Protein AF-Q6LCK2-F1 (afdb_monomer_lite)

pLDDT: mean 89.53, std 5.26, range [64.44, 96.81]

Organism: Mus musculus (NCBI:txid10090)

Radius of gyration: 21.23 Å; chains: 1; bounding box: 47×18×51 Å

Sequence (73 aa):
MVDFAMDVYKNLYSDDIPHALREKRTTVVAQLKQLQAETEPIVKMFEDPETTRQMQSTRDGRMLFDYLADKHG

Structure (mmCIF, N/CA/C/O backbone):
data_AF-Q6LCK2-F1
#
_entry.id   AF-Q6LCK2-F1
#
loop_
_atom_site.group_PDB
_atom_site.id
_atom_site.type_symbol
_atom_site.label_atom_id
_atom_site.label_alt_id
_atom_site.label_comp_id
_atom_site.label_asym_id
_atom_site.label_entity_id
_atom_site.label_seq_id
_atom_site.pdbx_PDB_ins_code
_atom_site.Cartn_x
_atom_site.Cartn_y
_atom_site.Cartn_z
_atom_site.occupancy
_atom_site.B_iso_or_equiv
_atom_site.auth_seq_id
_atom_site.auth_comp_id
_atom_site.auth_asym_id
_atom_site.auth_atom_id
_atom_site.pdbx_PDB_model_num
ATOM 1 N N . MET A 1 1 ? 13.319 -0.385 -5.808 1.00 81.25 1 MET A N 1
ATOM 2 C CA . MET A 1 1 ? 12.162 0.319 -6.412 1.00 81.25 1 MET A CA 1
ATOM 3 C C . MET A 1 1 ? 12.368 0.370 -7.921 1.00 81.25 1 MET A C 1
ATOM 5 O O . MET A 1 1 ? 13.519 0.427 -8.334 1.00 81.25 1 MET A O 1
ATOM 9 N N . VAL A 1 2 ? 11.313 0.296 -8.743 1.00 88.81 2 VAL A N 1
ATOM 10 C CA . VAL A 1 2 ? 11.465 0.359 -10.215 1.00 88.81 2 VAL A CA 1
ATOM 11 C C . VAL A 1 2 ? 12.099 1.687 -10.645 1.00 88.81 2 VAL A C 1
ATOM 13 O O . VAL A 1 2 ? 12.949 1.673 -11.527 1.00 88.81 2 VAL A O 1
ATOM 16 N N . ASP A 1 3 ? 11.792 2.787 -9.950 1.00 92.25 3 ASP A N 1
ATOM 17 C CA . ASP A 1 3 ? 12.427 4.092 -10.176 1.00 92.25 3 ASP A CA 1
ATOM 18 C C . ASP A 1 3 ? 13.947 4.034 -9.951 1.00 92.25 3 ASP A C 1
ATOM 20 O O . ASP A 1 3 ? 14.707 4.454 -10.809 1.00 92.25 3 ASP A O 1
ATOM 24 N N . PHE A 1 4 ? 14.409 3.363 -8.890 1.00 93.25 4 PHE A N 1
ATOM 25 C CA . PHE A 1 4 ? 15.845 3.158 -8.658 1.00 93.25 4 PHE A CA 1
ATOM 26 C C . PHE A 1 4 ? 16.527 2.383 -9.799 1.00 93.25 4 PHE A C 1
ATOM 28 O O . PHE A 1 4 ? 17.626 2.730 -10.217 1.00 93.25 4 PHE A O 1
ATOM 35 N N . ALA A 1 5 ? 15.878 1.347 -10.340 1.00 90.88 5 ALA A N 1
ATOM 36 C CA . ALA A 1 5 ? 16.417 0.615 -11.489 1.00 90.88 5 ALA A CA 1
ATOM 37 C C . ALA A 1 5 ? 16.459 1.486 -12.759 1.00 90.88 5 ALA A C 1
ATOM 39 O O . ALA A 1 5 ? 17.394 1.381 -13.548 1.00 90.88 5 ALA A O 1
ATOM 40 N N . MET A 1 6 ? 15.465 2.359 -12.940 1.00 91.56 6 MET A N 1
ATOM 41 C CA . MET A 1 6 ? 15.416 3.341 -14.026 1.00 91.56 6 MET A CA 1
ATOM 42 C C . MET A 1 6 ? 16.510 4.414 -13.888 1.00 91.56 6 MET A C 1
ATOM 44 O O . MET A 1 6 ? 17.113 4.791 -14.892 1.00 91.56 6 MET A O 1
ATOM 48 N N . ASP A 1 7 ? 16.801 4.863 -12.667 1.00 92.12 7 ASP A N 1
ATOM 49 C CA . ASP A 1 7 ? 17.856 5.839 -12.373 1.00 92.12 7 ASP A CA 1
ATOM 50 C C . ASP A 1 7 ? 19.249 5.241 -12.593 1.00 92.12 7 ASP A C 1
ATOM 52 O O . ASP A 1 7 ? 20.093 5.845 -13.252 1.00 92.12 7 ASP A O 1
ATOM 56 N N . VAL A 1 8 ? 19.480 4.013 -12.117 1.00 92.88 8 VAL A N 1
ATOM 57 C CA . VAL A 1 8 ? 20.724 3.276 -12.383 1.00 92.88 8 VAL A CA 1
ATOM 58 C C . VAL A 1 8 ? 20.903 3.044 -13.883 1.00 92.88 8 VAL A C 1
ATOM 60 O O . VAL A 1 8 ? 22.005 3.236 -14.387 1.00 92.88 8 VAL A O 1
ATOM 63 N N . TYR A 1 9 ? 19.836 2.698 -14.615 1.00 92.06 9 TYR A N 1
ATOM 64 C CA . TYR A 1 9 ? 19.908 2.535 -16.068 1.00 92.06 9 TYR A CA 1
ATOM 65 C C . TYR A 1 9 ? 20.359 3.823 -16.757 1.00 92.06 9 TYR A C 1
ATOM 67 O O . TYR A 1 9 ? 21.301 3.774 -17.532 1.00 92.06 9 TYR A O 1
ATOM 75 N N . LYS A 1 10 ? 19.753 4.972 -16.432 1.00 91.19 10 LYS A N 1
ATOM 76 C CA . LYS A 1 10 ? 20.152 6.280 -16.984 1.00 91.19 10 LYS A CA 1
ATOM 77 C C . LYS A 1 10 ? 21.595 6.664 -16.655 1.00 91.19 10 LYS A C 1
ATOM 79 O O . LYS A 1 10 ? 22.257 7.327 -17.445 1.00 91.19 10 LYS A O 1
ATOM 84 N N . ASN A 1 11 ? 22.069 6.280 -15.472 1.00 91.38 11 ASN A N 1
ATOM 85 C CA . ASN A 1 11 ? 23.440 6.557 -15.050 1.00 91.38 11 ASN A CA 1
ATOM 86 C C . ASN A 1 11 ? 24.462 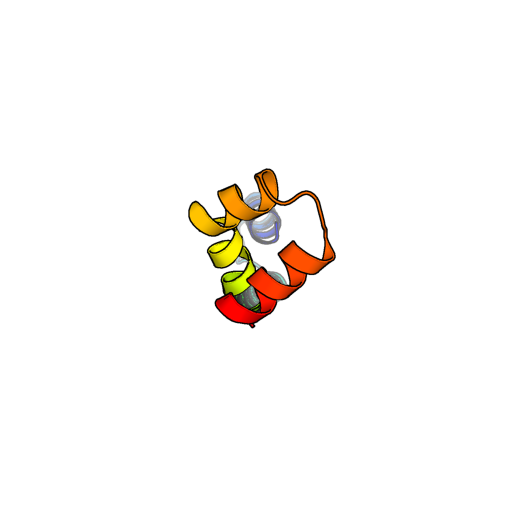5.666 -15.770 1.00 91.38 11 ASN A C 1
ATOM 88 O O . ASN A 1 11 ? 25.579 6.105 -16.023 1.00 91.38 11 ASN A O 1
ATOM 92 N N . LEU A 1 12 ? 24.094 4.419 -16.080 1.00 92.19 12 LEU A N 1
ATOM 93 C CA . LEU A 1 12 ? 24.952 3.460 -16.786 1.00 92.19 12 LEU A CA 1
ATOM 94 C C . LEU A 1 12 ? 24.905 3.636 -18.306 1.00 92.19 12 LEU A C 1
ATOM 96 O O . LEU A 1 12 ? 25.909 3.438 -18.986 1.00 92.19 12 LEU A O 1
ATOM 100 N N . TYR A 1 13 ? 23.737 3.995 -18.823 1.00 85.38 13 TYR A N 1
ATOM 101 C CA . TYR A 1 13 ? 23.435 4.130 -20.235 1.00 85.38 13 TYR A CA 1
ATOM 102 C C . TYR A 1 13 ? 22.811 5.510 -20.431 1.00 85.38 13 TYR A C 1
ATOM 104 O O . TYR A 1 13 ? 21.723 5.777 -19.929 1.00 85.38 13 TYR A O 1
ATOM 112 N N . SER A 1 14 ? 23.476 6.394 -21.178 1.00 83.31 14 SER A N 1
ATOM 113 C CA . SER A 1 14 ? 22.956 7.733 -21.518 1.00 83.31 14 SER A CA 1
ATOM 114 C C . SER A 1 14 ? 21.795 7.702 -22.530 1.00 83.31 14 SER A C 1
ATOM 116 O O . SER A 1 14 ? 21.543 8.690 -23.214 1.00 83.31 14 SER A O 1
ATOM 118 N N . ASP A 1 15 ? 21.102 6.568 -22.614 1.00 84.75 15 ASP A N 1
ATOM 119 C CA . ASP A 1 15 ? 19.991 6.284 -23.511 1.00 84.75 15 ASP A CA 1
ATOM 120 C C . ASP A 1 15 ? 18.645 6.412 -22.790 1.00 84.75 15 ASP A C 1
ATOM 122 O O . ASP A 1 15 ? 18.539 6.510 -21.561 1.00 84.75 15 ASP A O 1
ATOM 126 N N . ASP A 1 16 ? 17.575 6.356 -23.578 1.00 86.81 16 ASP A N 1
ATOM 127 C CA . ASP A 1 16 ? 16.223 6.321 -23.052 1.00 86.81 16 ASP A CA 1
ATOM 128 C C . ASP A 1 16 ? 15.940 5.066 -22.218 1.00 86.81 16 ASP A C 1
ATOM 130 O O . ASP A 1 16 ? 16.357 3.948 -22.524 1.00 86.81 16 ASP A O 1
ATOM 134 N N . ILE A 1 17 ? 15.143 5.257 -21.162 1.00 90.19 17 ILE A N 1
ATOM 135 C CA . ILE A 1 17 ? 14.712 4.162 -20.289 1.00 90.19 17 ILE A CA 1
ATOM 136 C C . ILE A 1 17 ? 13.899 3.140 -21.101 1.00 90.19 17 ILE A C 1
ATOM 138 O O . ILE A 1 17 ? 12.881 3.534 -21.692 1.00 90.19 17 ILE A O 1
ATOM 142 N N . PRO A 1 18 ? 14.241 1.837 -21.016 1.00 92.75 18 PRO A N 1
ATOM 143 C CA . PRO A 1 18 ? 13.528 0.760 -21.682 1.00 92.75 18 PRO A CA 1
ATOM 144 C C . PRO A 1 18 ? 12.025 0.785 -21.415 1.00 92.75 18 PRO A C 1
ATOM 146 O O . PRO A 1 18 ? 11.579 0.940 -20.272 1.00 92.75 18 PRO A O 1
ATOM 149 N N . HIS A 1 19 ? 11.239 0.541 -22.467 1.00 92.50 19 HIS A N 1
ATOM 150 C CA . HIS A 1 19 ? 9.777 0.485 -22.383 1.00 92.50 19 HIS A CA 1
ATOM 151 C C . HIS A 1 19 ? 9.297 -0.485 -21.293 1.00 92.50 19 HIS A C 1
ATOM 153 O O . HIS A 1 19 ? 8.419 -0.145 -20.504 1.00 92.50 19 HIS A O 1
ATOM 159 N N . ALA A 1 20 ? 9.946 -1.647 -21.173 1.00 92.19 20 ALA A N 1
ATOM 160 C CA . ALA A 1 20 ? 9.620 -2.656 -20.168 1.00 92.19 20 ALA A CA 1
ATOM 161 C C . ALA A 1 20 ? 9.690 -2.126 -18.721 1.00 92.19 20 ALA A C 1
ATOM 163 O O . ALA A 1 20 ? 8.859 -2.486 -17.889 1.00 92.19 20 ALA A O 1
ATOM 164 N N . LEU A 1 21 ? 10.646 -1.243 -18.399 1.00 92.19 21 LEU A N 1
ATOM 165 C CA . LEU A 1 21 ? 10.739 -0.648 -17.060 1.00 92.19 21 LEU A CA 1
ATOM 166 C C . LEU A 1 21 ? 9.619 0.366 -16.814 1.00 92.19 21 LEU A C 1
ATOM 168 O O . LEU A 1 21 ? 9.068 0.416 -15.713 1.00 92.19 21 LEU A O 1
ATOM 172 N N . ARG A 1 22 ? 9.237 1.132 -17.843 1.00 92.69 22 ARG A N 1
ATOM 173 C CA . ARG A 1 22 ? 8.109 2.072 -17.767 1.00 92.69 22 ARG A CA 1
ATOM 174 C C . ARG A 1 22 ? 6.785 1.334 -17.573 1.00 92.69 22 ARG A C 1
ATOM 176 O O . ARG A 1 22 ? 6.006 1.707 -16.704 1.00 92.69 22 ARG A O 1
ATOM 183 N N . GLU A 1 23 ? 6.562 0.257 -18.316 1.00 95.56 23 GLU A N 1
ATOM 184 C CA . GLU A 1 23 ? 5.371 -0.590 -18.192 1.00 95.56 23 GLU A CA 1
ATOM 185 C C . GLU A 1 23 ? 5.290 -1.267 -16.818 1.00 95.56 23 GLU A C 1
ATOM 187 O O . GLU A 1 23 ? 4.246 -1.250 -16.157 1.00 95.56 23 GLU A O 1
ATOM 192 N N . LYS A 1 24 ? 6.425 -1.779 -16.324 1.00 94.44 24 LYS A N 1
ATOM 193 C CA . LYS A 1 24 ? 6.516 -2.341 -14.974 1.00 94.44 24 LYS A CA 1
ATOM 194 C C . LYS A 1 24 ? 6.185 -1.297 -13.910 1.00 94.44 24 LYS A C 1
ATOM 196 O O . LYS A 1 24 ? 5.461 -1.606 -12.967 1.00 94.44 24 LYS A O 1
ATOM 201 N N . ARG A 1 25 ? 6.655 -0.054 -14.067 1.00 94.94 25 ARG A N 1
ATOM 202 C CA . ARG A 1 25 ? 6.300 1.056 -13.172 1.00 94.94 25 ARG A CA 1
ATOM 203 C C . ARG A 1 25 ? 4.796 1.315 -13.181 1.00 94.94 25 ARG A C 1
ATOM 205 O O . ARG A 1 25 ? 4.202 1.398 -12.112 1.00 94.94 25 ARG A O 1
ATOM 212 N N . THR A 1 26 ? 4.178 1.406 -14.359 1.00 95.81 26 THR A N 1
ATOM 213 C CA . THR A 1 26 ? 2.725 1.600 -14.491 1.00 95.81 26 THR A CA 1
ATOM 214 C C . THR A 1 26 ? 1.949 0.495 -13.779 1.00 95.81 26 THR A C 1
ATOM 216 O O . THR A 1 26 ? 1.043 0.791 -13.004 1.00 95.81 26 THR A O 1
ATOM 219 N N . THR A 1 27 ? 2.351 -0.762 -13.974 1.00 95.81 27 THR A N 1
ATOM 220 C CA . THR A 1 27 ? 1.714 -1.925 -13.338 1.00 95.81 27 THR A CA 1
ATOM 221 C C . THR A 1 27 ? 1.811 -1.856 -11.815 1.00 95.81 27 THR A C 1
ATOM 223 O O . THR A 1 27 ? 0.805 -1.993 -11.123 1.00 95.81 27 THR A O 1
ATOM 226 N N . VAL A 1 28 ? 3.005 -1.578 -11.284 1.00 95.81 28 VAL A N 1
ATOM 227 C CA . VAL A 1 28 ? 3.230 -1.466 -9.834 1.00 95.81 28 VAL A CA 1
ATOM 228 C C . VAL A 1 28 ? 2.420 -0.316 -9.236 1.00 95.81 28 VAL A C 1
ATOM 230 O O . VAL A 1 28 ? 1.813 -0.480 -8.184 1.00 95.81 28 VAL A O 1
ATOM 233 N N . VAL A 1 29 ? 2.364 0.840 -9.905 1.00 95.62 29 VAL A N 1
ATOM 234 C CA . VAL A 1 29 ? 1.575 1.990 -9.435 1.00 95.62 29 VAL A CA 1
ATOM 235 C C . VAL A 1 29 ? 0.076 1.689 -9.464 1.00 95.62 29 VAL A C 1
ATOM 237 O O . VAL A 1 29 ? -0.636 2.092 -8.548 1.00 95.62 29 VAL A O 1
ATOM 240 N N . ALA A 1 30 ? -0.415 0.984 -10.485 1.00 96.81 30 ALA A N 1
ATOM 241 C CA . ALA A 1 30 ? -1.817 0.584 -10.562 1.00 96.81 30 ALA A CA 1
ATOM 242 C C . ALA A 1 30 ? -2.194 -0.366 -9.414 1.00 96.81 30 ALA A C 1
ATOM 244 O O . ALA A 1 30 ? -3.164 -0.106 -8.705 1.00 96.81 30 ALA A O 1
ATOM 245 N N . GLN A 1 31 ? -1.383 -1.401 -9.177 1.00 96.19 31 GLN A N 1
ATOM 246 C CA . GLN A 1 31 ? -1.578 -2.334 -8.062 1.00 96.19 31 GLN A CA 1
ATOM 247 C C . GLN A 1 31 ? -1.498 -1.628 -6.707 1.00 96.19 31 GLN A C 1
ATOM 249 O O . GLN A 1 31 ? -2.322 -1.875 -5.835 1.00 96.19 31 GLN A O 1
ATOM 254 N N . LEU A 1 32 ? -0.545 -0.707 -6.538 1.00 95.25 32 LEU A N 1
ATOM 255 C CA . LEU A 1 32 ? -0.426 0.080 -5.314 1.00 95.25 32 LEU A CA 1
ATOM 256 C C . LEU A 1 32 ? -1.692 0.900 -5.053 1.00 95.25 32 LEU A C 1
ATOM 258 O O . LEU A 1 32 ? -2.199 0.882 -3.939 1.00 95.25 32 LEU A O 1
ATOM 262 N N . LYS A 1 33 ? -2.218 1.594 -6.069 1.00 96.12 33 LYS A N 1
ATOM 263 C CA . LYS A 1 33 ? -3.452 2.382 -5.936 1.00 96.12 33 LYS A CA 1
ATOM 264 C C . LYS A 1 33 ? -4.655 1.512 -5.596 1.00 96.12 33 LYS A C 1
ATOM 266 O O . LYS A 1 33 ? -5.467 1.912 -4.771 1.00 96.12 33 LYS A O 1
ATOM 271 N N . GLN A 1 34 ? -4.758 0.337 -6.211 1.00 96.38 34 GLN A N 1
ATOM 272 C CA . GLN A 1 34 ? -5.808 -0.624 -5.892 1.00 96.38 34 GLN A CA 1
ATOM 273 C C . GLN A 1 34 ? -5.721 -1.060 -4.423 1.00 96.38 34 GLN A C 1
ATOM 275 O O . GLN A 1 34 ? -6.691 -0.919 -3.688 1.00 96.38 34 GLN A O 1
ATOM 280 N N . LEU A 1 35 ?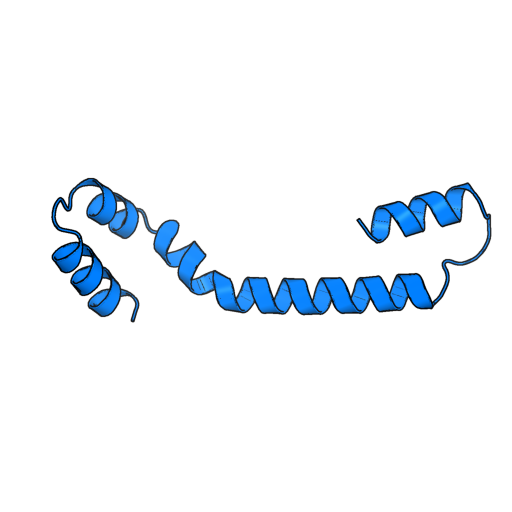 -4.546 -1.505 -3.975 1.00 96.06 35 LEU A N 1
ATOM 281 C CA . LEU A 1 35 ? -4.327 -1.927 -2.590 1.00 96.06 35 LEU A CA 1
ATOM 282 C C . LEU A 1 35 ? -4.558 -0.783 -1.596 1.00 96.06 35 LEU A C 1
ATOM 284 O O . LEU A 1 35 ? -5.096 -1.003 -0.515 1.00 96.06 35 LEU A O 1
ATOM 288 N N . GLN A 1 36 ? -4.184 0.446 -1.953 1.00 95.00 36 GLN A N 1
ATOM 289 C CA . GLN A 1 36 ? -4.471 1.626 -1.138 1.00 95.00 36 GLN A CA 1
ATOM 290 C C . GLN A 1 36 ? -5.974 1.866 -1.011 1.00 95.00 36 GLN A C 1
AT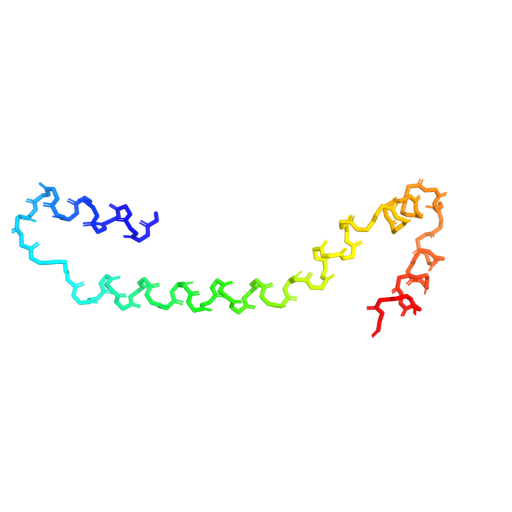OM 292 O O . GLN A 1 36 ? -6.435 2.099 0.096 1.00 95.00 36 GLN A O 1
ATOM 297 N N . ALA A 1 37 ? -6.740 1.760 -2.098 1.00 95.25 37 ALA A N 1
ATOM 298 C CA . ALA A 1 37 ? -8.193 1.915 -2.050 1.00 95.25 37 ALA A CA 1
ATOM 299 C C . ALA A 1 37 ? -8.868 0.801 -1.229 1.00 95.25 37 ALA A C 1
ATOM 301 O O . ALA A 1 37 ? -9.775 1.071 -0.449 1.00 95.25 37 ALA A O 1
ATOM 302 N N . GLU A 1 38 ? -8.400 -0.443 -1.359 1.00 94.06 38 GLU A N 1
ATOM 303 C CA . GLU A 1 38 ? -8.915 -1.583 -0.588 1.00 94.06 38 GLU A CA 1
ATOM 304 C C . GLU A 1 38 ? -8.594 -1.471 0.912 1.00 94.06 38 GLU A C 1
ATOM 306 O O . GLU A 1 38 ? -9.395 -1.877 1.753 1.00 94.06 38 GLU A O 1
ATOM 311 N N . THR A 1 39 ? -7.437 -0.901 1.263 1.00 93.69 39 THR A N 1
ATOM 312 C CA . THR A 1 39 ? -6.999 -0.751 2.661 1.00 93.69 39 THR A CA 1
ATOM 313 C C . THR A 1 39 ? -7.387 0.585 3.295 1.00 93.69 39 THR A C 1
ATOM 315 O O . THR A 1 39 ? -7.380 0.686 4.520 1.00 93.69 39 THR A O 1
ATOM 318 N N . GLU A 1 40 ? -7.789 1.590 2.511 1.00 93.31 40 GLU A N 1
ATOM 319 C CA . GLU A 1 40 ? -8.246 2.903 2.986 1.00 93.31 40 GLU A CA 1
ATOM 320 C C . GLU A 1 40 ? -9.287 2.841 4.121 1.00 93.31 40 GLU A C 1
ATOM 322 O O . GLU A 1 40 ? -9.076 3.523 5.127 1.00 93.31 40 GLU A O 1
ATOM 327 N N . PRO A 1 41 ? -10.380 2.050 4.040 1.00 89.81 41 PRO A N 1
ATOM 328 C CA . PRO A 1 41 ? -11.362 1.990 5.126 1.00 89.81 41 PRO A CA 1
ATOM 329 C C . PRO A 1 41 ? -10.760 1.433 6.420 1.00 89.81 41 PRO A C 1
ATOM 331 O O . PRO A 1 41 ? -11.043 1.943 7.502 1.00 89.81 41 PRO A O 1
ATOM 334 N N . ILE A 1 42 ? -9.871 0.442 6.306 1.00 89.50 42 ILE A N 1
ATOM 335 C CA . ILE A 1 42 ? -9.172 -0.148 7.449 1.00 89.50 42 ILE A CA 1
ATOM 336 C C . ILE A 1 42 ? -8.268 0.906 8.092 1.00 89.50 42 ILE A C 1
ATOM 338 O O . ILE A 1 42 ? -8.318 1.105 9.302 1.00 89.50 42 ILE A O 1
ATOM 342 N N . VAL A 1 43 ? -7.477 1.625 7.291 1.00 90.88 43 VAL A N 1
ATOM 343 C CA . VAL A 1 43 ? -6.583 2.681 7.789 1.00 90.88 43 VAL A CA 1
ATOM 344 C C . VAL A 1 43 ? -7.379 3.778 8.497 1.00 90.88 43 VAL A C 1
ATOM 346 O O . VAL A 1 43 ? -7.064 4.103 9.638 1.00 90.88 43 VAL A O 1
ATOM 349 N N . LYS A 1 44 ? -8.461 4.279 7.888 1.00 90.56 44 LYS A N 1
ATOM 350 C CA . LYS A 1 44 ? -9.319 5.310 8.500 1.00 90.56 44 LYS A CA 1
ATOM 351 C C . LYS A 1 44 ? -9.954 4.852 9.811 1.00 90.56 44 LYS A C 1
ATOM 353 O O . LYS A 1 44 ? -10.026 5.634 10.754 1.00 90.56 44 LYS A O 1
ATOM 358 N N . MET A 1 45 ? -10.387 3.594 9.887 1.00 88.06 45 MET A N 1
ATOM 359 C CA . MET A 1 45 ? -10.919 3.006 11.118 1.00 88.06 45 MET A CA 1
ATOM 360 C C . MET A 1 45 ? -9.877 3.029 12.246 1.00 88.06 45 MET A C 1
ATOM 362 O O . MET A 1 45 ? -10.204 3.375 13.378 1.00 88.06 45 MET A O 1
ATOM 366 N N . PHE A 1 46 ? -8.621 2.689 11.949 1.00 86.62 46 PHE A N 1
ATOM 367 C CA . PHE A 1 46 ? -7.539 2.713 12.938 1.00 86.62 46 PHE A CA 1
ATOM 368 C C . PHE A 1 46 ? -7.044 4.125 13.277 1.00 86.62 46 PHE A C 1
ATOM 370 O O . PHE A 1 46 ? -6.533 4.338 14.374 1.00 86.62 46 PHE A O 1
ATOM 377 N N . GLU A 1 47 ? -7.197 5.092 12.374 1.00 89.06 47 GLU A N 1
ATOM 378 C CA . GLU A 1 47 ? -6.890 6.501 12.640 1.00 89.06 47 GLU A CA 1
ATOM 379 C C . GLU A 1 47 ? -7.952 7.190 13.514 1.00 89.06 47 GLU A C 1
ATOM 381 O O . GLU A 1 47 ? -7.652 8.213 14.133 1.00 89.06 47 GLU A O 1
ATOM 386 N N . ASP A 1 48 ? -9.169 6.638 13.617 1.00 90.56 48 ASP A N 1
ATOM 387 C CA . ASP A 1 48 ? -10.219 7.162 14.495 1.00 90.56 48 ASP A CA 1
ATOM 388 C C . ASP A 1 48 ? -9.806 7.041 15.982 1.00 90.56 48 ASP A C 1
ATOM 390 O O . ASP A 1 48 ? -9.669 5.927 16.515 1.00 90.56 48 ASP A O 1
ATOM 394 N N . PRO A 1 49 ? -9.643 8.170 16.706 1.00 88.94 49 PRO A N 1
ATOM 395 C CA . PRO A 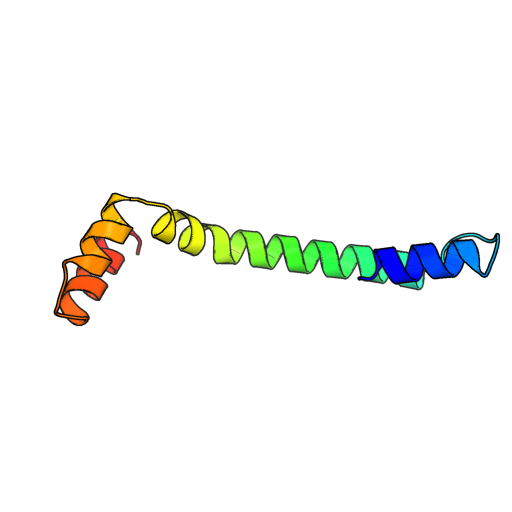1 49 ? -9.262 8.160 18.114 1.00 88.94 49 PRO A CA 1
ATOM 396 C C . PRO A 1 49 ? -10.275 7.440 19.005 1.00 88.94 49 PRO A C 1
ATOM 398 O O . PRO A 1 49 ? -9.898 6.889 20.040 1.00 88.94 49 PRO A O 1
ATOM 401 N N . GLU A 1 50 ? -11.559 7.448 18.638 1.00 86.94 50 GLU A N 1
ATOM 402 C CA . GLU A 1 50 ? -12.595 6.755 19.399 1.00 86.94 50 GLU A CA 1
ATOM 403 C C . GLU A 1 50 ? -12.475 5.241 19.231 1.00 86.94 50 GLU A C 1
ATOM 405 O O . GLU A 1 50 ? -12.461 4.509 20.222 1.00 86.94 50 GLU A O 1
ATOM 410 N N . THR A 1 51 ? -12.300 4.776 17.994 1.00 85.94 51 THR A N 1
ATOM 411 C CA . THR A 1 51 ? -12.035 3.365 17.703 1.00 85.94 51 THR A CA 1
ATOM 412 C C . THR A 1 51 ? -10.761 2.886 18.402 1.00 85.94 51 THR A C 1
ATOM 414 O O . THR A 1 51 ? -10.790 1.865 19.087 1.00 85.94 51 THR A O 1
ATOM 417 N N . THR A 1 52 ? -9.682 3.674 18.374 1.00 87.44 52 THR A N 1
ATOM 418 C CA . THR A 1 52 ? -8.444 3.357 19.107 1.00 87.44 52 THR A CA 1
ATOM 419 C C . THR A 1 52 ? -8.667 3.256 20.620 1.00 87.44 52 THR A C 1
ATOM 421 O O . THR A 1 52 ? -8.172 2.326 21.260 1.00 87.44 52 THR A O 1
ATOM 424 N N . ARG A 1 53 ? -9.436 4.178 21.219 1.00 88.38 53 ARG A N 1
ATOM 425 C CA . ARG A 1 53 ? -9.772 4.121 22.652 1.00 88.38 53 ARG A CA 1
ATOM 426 C C . ARG A 1 53 ? -10.573 2.873 22.996 1.00 88.38 53 ARG A C 1
ATOM 428 O O . ARG A 1 53 ? -10.243 2.220 23.981 1.00 88.38 53 ARG A O 1
ATOM 435 N N . GLN A 1 54 ? -11.578 2.534 22.190 1.00 85.44 54 GLN A N 1
ATOM 436 C CA . GLN A 1 54 ? -12.402 1.346 22.412 1.00 85.44 54 GLN A CA 1
ATOM 437 C C . GLN A 1 54 ? -11.594 0.053 22.287 1.00 85.44 54 GLN A C 1
ATOM 439 O O . GLN A 1 54 ? -11.771 -0.857 23.093 1.00 85.44 54 GLN A O 1
ATOM 444 N N . MET A 1 55 ? -10.646 -0.013 21.350 1.00 84.44 55 MET A N 1
ATOM 445 C CA . MET A 1 55 ? -9.718 -1.142 21.244 1.00 84.44 55 MET A CA 1
ATOM 446 C C . MET A 1 55 ? -8.822 -1.300 22.480 1.00 84.44 55 MET A C 1
ATOM 448 O O . MET A 1 55 ? -8.506 -2.421 22.865 1.00 84.44 55 MET A O 1
ATOM 452 N N . GLN A 1 56 ? -8.410 -0.196 23.110 1.00 85.62 56 GLN A N 1
ATOM 453 C CA . GLN A 1 56 ? -7.559 -0.222 24.307 1.00 85.62 56 GLN A CA 1
ATOM 454 C C . GLN A 1 56 ? -8.337 -0.515 25.597 1.00 85.62 56 GLN A C 1
ATOM 456 O O . GLN A 1 56 ? -7.790 -1.117 26.521 1.00 85.62 56 GLN A O 1
ATOM 461 N N . SER A 1 57 ? -9.591 -0.066 25.693 1.00 87.56 57 SER A N 1
ATOM 462 C CA . SER A 1 57 ? -10.429 -0.233 26.886 1.00 87.56 57 SER A CA 1
ATOM 463 C C . SER A 1 57 ? -11.173 -1.570 26.915 1.00 87.56 57 SER A C 1
ATOM 465 O O . SER A 1 57 ? -11.450 -2.093 28.000 1.00 87.56 57 SER A O 1
ATOM 467 N N . THR A 1 58 ? -11.502 -2.129 25.748 1.00 86.19 58 THR A N 1
ATOM 468 C CA . THR A 1 58 ? -12.311 -3.346 25.644 1.00 86.19 58 THR A CA 1
ATOM 469 C C . THR A 1 58 ? -11.461 -4.584 25.905 1.00 86.19 58 THR A C 1
ATOM 471 O O . THR A 1 58 ? -10.488 -4.859 25.210 1.00 86.19 58 THR A O 1
ATOM 474 N N . ARG A 1 59 ? -11.840 -5.357 26.929 1.00 81.62 59 ARG A N 1
ATOM 475 C CA . ARG A 1 59 ? -11.109 -6.563 27.365 1.00 81.62 59 ARG A CA 1
ATOM 476 C C . ARG A 1 59 ? -11.605 -7.846 26.691 1.00 81.62 59 ARG A C 1
ATOM 478 O O . ARG A 1 59 ? -10.882 -8.837 26.690 1.00 81.62 59 ARG A O 1
ATOM 485 N N . ASP A 1 60 ? -12.822 -7.827 26.148 1.00 89.94 60 ASP A N 1
ATOM 486 C CA . ASP A 1 60 ? -13.444 -8.952 25.443 1.00 89.94 60 ASP A CA 1
ATOM 487 C C . ASP A 1 60 ? -13.389 -8.726 23.925 1.00 89.94 60 ASP A C 1
ATOM 489 O O . ASP A 1 60 ? -13.978 -7.783 23.395 1.00 89.94 60 ASP A O 1
ATOM 493 N N . GLY A 1 61 ? -12.691 -9.615 23.215 1.00 83.19 61 GLY A N 1
ATOM 494 C CA . GLY A 1 61 ? -12.530 -9.526 21.765 1.00 83.19 61 GLY A CA 1
ATOM 495 C C . GLY A 1 61 ? -13.836 -9.647 20.972 1.00 83.19 61 GLY A C 1
ATOM 496 O O . GLY A 1 61 ? -13.911 -9.093 19.880 1.00 83.19 61 GLY A O 1
ATOM 497 N N . ARG A 1 62 ? -14.873 -10.315 21.503 1.00 87.62 62 ARG A N 1
ATOM 498 C CA . ARG A 1 62 ? -16.193 -10.386 20.849 1.00 87.62 62 ARG A CA 1
ATOM 499 C C . ARG A 1 62 ? -16.927 -9.060 20.934 1.00 87.62 62 ARG A C 1
ATOM 501 O O . ARG A 1 62 ? -17.396 -8.582 19.914 1.00 87.62 62 ARG A O 1
ATOM 508 N N . MET A 1 63 ? -16.938 -8.426 22.107 1.00 86.00 63 MET A N 1
ATOM 509 C CA . MET A 1 63 ? -17.552 -7.102 22.260 1.00 86.00 63 MET A CA 1
ATOM 510 C C . MET A 1 63 ? -16.881 -6.057 21.368 1.00 86.00 63 MET A C 1
ATOM 512 O O . MET A 1 63 ? -17.554 -5.202 20.799 1.00 86.00 63 MET A O 1
ATOM 516 N N . LEU A 1 64 ? -15.554 -6.136 21.227 1.00 86.38 64 LEU A N 1
ATOM 517 C CA . LEU A 1 64 ? -14.826 -5.262 20.316 1.00 86.38 64 LEU A CA 1
ATOM 518 C C . LEU A 1 64 ? -15.201 -5.536 18.855 1.00 86.38 64 LEU A C 1
ATOM 520 O O . LEU A 1 64 ? -15.410 -4.595 18.097 1.00 86.38 64 LEU A O 1
ATOM 524 N N . PHE A 1 65 ? -15.297 -6.808 18.463 1.00 85.56 65 PHE A N 1
ATOM 525 C CA . PHE A 1 65 ? -15.701 -7.186 17.112 1.00 85.56 65 PHE A CA 1
ATOM 526 C C . PHE A 1 65 ? -17.116 -6.699 16.781 1.00 85.56 65 PHE A C 1
ATOM 528 O O . PHE A 1 65 ? -17.310 -6.109 15.723 1.00 85.56 65 PHE A O 1
ATOM 535 N N . ASP A 1 66 ? -18.069 -6.868 17.698 1.00 87.56 66 ASP A N 1
ATOM 536 C CA . ASP A 1 66 ? -19.448 -6.410 17.518 1.00 87.56 66 ASP A CA 1
ATOM 537 C C . ASP A 1 66 ? -19.518 -4.878 17.379 1.00 87.56 66 ASP A C 1
ATOM 539 O O . ASP A 1 66 ? -20.202 -4.373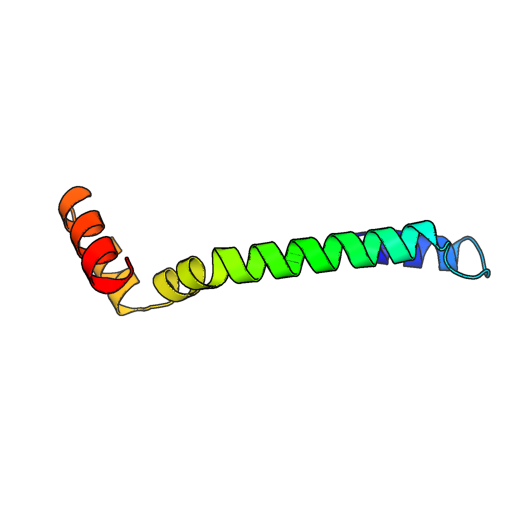 16.494 1.00 87.56 66 ASP A O 1
ATOM 543 N N . TYR A 1 67 ? -18.750 -4.127 18.182 1.00 85.81 67 TYR A N 1
ATOM 544 C CA . TYR A 1 67 ? -18.634 -2.666 18.051 1.00 85.81 67 TYR A CA 1
ATOM 545 C C . TYR A 1 67 ? -18.053 -2.240 16.693 1.00 85.81 67 TYR A C 1
ATOM 547 O O . TYR A 1 67 ? -18.539 -1.292 16.076 1.00 85.81 67 TYR A O 1
ATOM 555 N N . LEU A 1 68 ? -17.009 -2.928 16.221 1.00 85.19 68 LEU A N 1
ATOM 556 C CA . LEU A 1 68 ? -16.401 -2.634 14.922 1.00 85.19 68 LEU A CA 1
ATOM 557 C C . LEU A 1 68 ? -17.349 -2.981 13.768 1.00 85.19 68 LEU A C 1
ATOM 559 O O . LEU A 1 68 ? -17.418 -2.222 12.809 1.00 85.19 68 LEU A O 1
ATOM 563 N N . ALA A 1 69 ? -18.097 -4.080 13.873 1.00 85.50 69 ALA A N 1
ATOM 564 C CA . ALA A 1 69 ? -19.081 -4.486 12.875 1.00 85.50 69 ALA A CA 1
ATOM 565 C C . ALA A 1 69 ? -20.290 -3.535 12.816 1.00 85.50 69 ALA A C 1
ATOM 567 O O . ALA A 1 69 ? -20.785 -3.266 11.730 1.00 85.50 69 ALA A O 1
ATOM 568 N N . ASP A 1 70 ? -20.743 -2.999 13.952 1.00 86.12 70 ASP A N 1
ATOM 569 C CA . ASP A 1 70 ? -21.856 -2.038 14.001 1.00 86.12 70 ASP A CA 1
ATOM 570 C C . ASP A 1 70 ? -21.458 -0.650 13.468 1.00 86.12 70 ASP 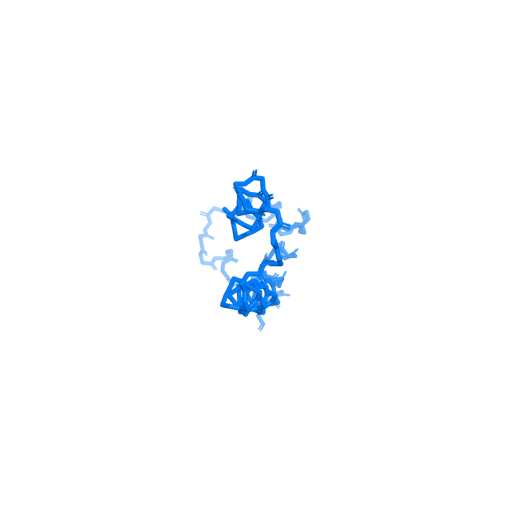A C 1
ATOM 572 O O . ASP A 1 70 ? -22.229 0.006 12.770 1.00 86.12 70 ASP A O 1
ATOM 576 N N . LYS A 1 71 ? -20.232 -0.196 13.768 1.00 81.38 71 LYS A N 1
ATOM 577 C CA . LYS A 1 71 ? -19.764 1.152 13.403 1.00 81.38 71 LYS A CA 1
ATOM 578 C C . LYS A 1 71 ? -19.093 1.226 12.024 1.00 81.38 71 LYS A C 1
ATOM 580 O O . LYS A 1 71 ? -19.114 2.293 11.411 1.00 81.38 71 LYS A O 1
ATOM 585 N N . HIS A 1 72 ? -18.468 0.137 11.563 1.00 78.81 72 HIS A N 1
ATOM 586 C CA . HIS A 1 72 ? -17.612 0.108 10.363 1.00 78.81 72 HIS A CA 1
ATOM 587 C C . HIS A 1 72 ? -17.878 -1.077 9.408 1.00 78.81 72 HIS A C 1
ATOM 589 O O . HIS A 1 72 ? -17.119 -1.239 8.450 1.00 78.81 72 HIS A O 1
ATOM 595 N N . GLY A 1 73 ? -18.895 -1.912 9.665 1.00 64.44 73 GLY A N 1
ATOM 596 C CA . GLY A 1 73 ? -19.334 -3.006 8.778 1.00 64.44 73 GLY A CA 1
ATOM 597 C C . GLY A 1 73 ? -20.301 -2.555 7.689 1.00 64.44 73 GLY A C 1
ATOM 598 O O . GLY A 1 73 ? -20.286 -3.202 6.617 1.00 64.44 73 GLY A O 1
#

InterPro domains:
  IPR016650 Eukaryotic translation initiation factor 3 subunit E [PTHR10317] (1-73)
  IPR019010 Eukaryotic translation initiation factor 3 subunit E, N-terminal [PF09440] (1-73)
  IPR019010 Eukaryotic translation initiation factor 3 subunit E, N-terminal [SM01186] (1-72)

Foldseek 3Di:
DLVVVQVVCCVVDVDDRDPVSVVVVVVVVVVVVVVCVVCVLVVVCCVPPVLVVCVVPDPDPVVNVVVCVVPRD

Secondary structure (DSSP, 8-state):
-HHHHHHHHHHH-SSPPPHHHHHHHHHHHHHHHHHHHHHHHHHHHHH-HHHHHHHHH---HHHHHHHHHHHH-